Protein AF-A0A7R9VH99-F1 (afdb_monomer)

Mean predicted aligned error: 11.27 Å

Secondary structure (DSSP, 8-state):
-EEPPPGGG--TT-TTSSEEEEEEE-SSEEEEEEEEEEEEE-TT-EEEEEEEEEEETTEEEEEEEEEEEEEEEEEEEEEEE--STT-S-S-GGGSPPEEEEEEEEEEEEEEEEEEEEE----TTTS---

Foldseek 3Di:
DKDAPDPVQADPPPPDRFGWPDWDADLFKTKTKGWGIKDKPQPVQWDDWDWQPDPDPFKTKIKTWGQKMKMKTKMKMKMFGHPDPNHPDPCRVVTDIDIDIDIDMDMDGGDMDMDMDGHDDPVVVVDDD

Organism: NCBI:txid2749911

pLDDT: mean 81.71, std 15.35, range [44.06, 97.75]

Nearest PDB structures (foldseek):
  8uej-assembl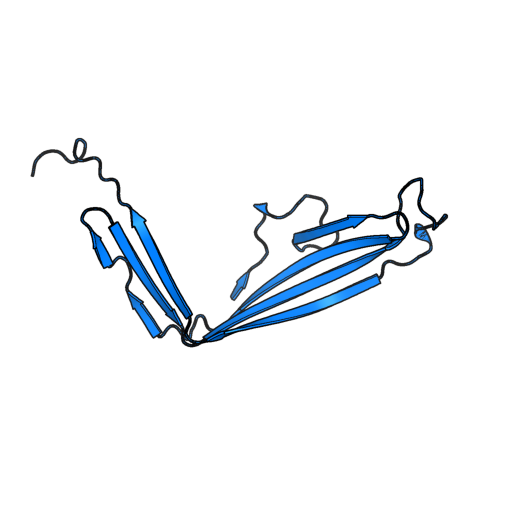y1_M  TM=3.238E-01  e=7.399E-01  Caulobacter phage phiCb5
  6yfp-assembly1_AA  TM=1.705E-01  e=2.072E+00  Leviviridae sp.

Structure (mmCIF, N/CA/C/O backbone):
data_AF-A0A7R9VH99-F1
#
_entry.id   AF-A0A7R9VH99-F1
#
loop_
_atom_site.group_PDB
_atom_site.id
_atom_site.type_symbol
_atom_site.label_atom_id
_atom_site.label_alt_id
_atom_site.label_comp_id
_atom_site.label_asym_id
_atom_site.label_entity_id
_atom_site.label_seq_id
_atom_site.pdbx_PDB_ins_code
_atom_site.Cartn_x
_atom_site.Cartn_y
_atom_site.Cartn_z
_atom_site.occupancy
_atom_site.B_iso_or_equiv
_atom_site.auth_seq_id
_atom_site.auth_comp_id
_atom_site.auth_asym_id
_atom_site.auth_atom_id
_atom_site.pdbx_PDB_model_num
ATOM 1 N N . VAL A 1 1 ? -10.783 -0.849 -3.084 1.00 61.16 1 VAL A N 1
ATOM 2 C CA . VAL A 1 1 ? -10.569 0.613 -3.251 1.00 61.16 1 VAL A CA 1
ATOM 3 C C . VAL A 1 1 ? -9.325 0.834 -4.103 1.00 61.16 1 VAL A C 1
ATOM 5 O O . VAL A 1 1 ? -8.330 0.161 -3.854 1.00 61.16 1 VAL A O 1
ATOM 8 N N . VAL A 1 2 ? -9.386 1.692 -5.129 1.00 54.09 2 VAL A N 1
ATOM 9 C CA . VAL A 1 2 ? -8.208 2.080 -5.931 1.00 54.09 2 VAL A CA 1
ATOM 10 C C . VAL A 1 2 ? -7.677 3.382 -5.353 1.00 54.09 2 VAL A C 1
ATOM 12 O O . VAL A 1 2 ? -8.368 4.398 -5.408 1.00 54.09 2 VAL A O 1
ATOM 15 N N . LEU A 1 3 ? -6.483 3.344 -4.772 1.00 54.53 3 LEU A N 1
ATOM 16 C CA . LEU A 1 3 ? -5.831 4.540 -4.263 1.00 54.53 3 LEU A CA 1
ATOM 17 C C . LEU A 1 3 ? -4.914 5.073 -5.359 1.00 54.53 3 LEU A C 1
ATOM 19 O O . LEU A 1 3 ? -4.001 4.380 -5.815 1.00 54.53 3 LEU A O 1
ATOM 23 N N . LYS A 1 4 ? -5.188 6.304 -5.803 1.00 55.84 4 LYS A N 1
ATOM 24 C CA . LYS A 1 4 ? -4.197 7.060 -6.566 1.00 55.84 4 LYS A CA 1
ATOM 25 C C . LYS A 1 4 ? -3.015 7.353 -5.636 1.00 55.84 4 LYS A C 1
ATOM 27 O O . LYS A 1 4 ? -3.254 7.636 -4.458 1.00 55.84 4 LYS A O 1
ATOM 32 N N . PRO A 1 5 ? -1.773 7.296 -6.133 1.00 52.50 5 PRO A N 1
ATOM 33 C CA . PRO A 1 5 ? -0.625 7.703 -5.342 1.00 52.50 5 PRO A CA 1
ATOM 34 C C . PRO A 1 5 ? -0.804 9.131 -4.804 1.00 52.50 5 PRO A C 1
ATOM 36 O O . PRO A 1 5 ? -1.347 9.999 -5.492 1.00 52.50 5 PRO A O 1
ATOM 39 N N . LEU A 1 6 ? -0.402 9.360 -3.553 1.00 49.03 6 LEU A N 1
ATOM 40 C CA . LEU A 1 6 ? -0.566 10.650 -2.884 1.00 49.03 6 LEU A CA 1
ATOM 41 C C . LEU A 1 6 ? 0.387 11.698 -3.498 1.00 49.03 6 LEU A C 1
ATOM 43 O O . LEU A 1 6 ? 1.558 11.389 -3.725 1.00 49.03 6 LEU A O 1
ATOM 47 N N . PRO A 1 7 ? -0.063 12.949 -3.722 1.00 48.16 7 PRO A N 1
ATOM 48 C CA . PRO A 1 7 ? 0.706 13.963 -4.451 1.00 48.16 7 PRO A CA 1
ATOM 49 C C . PRO A 1 7 ? 2.010 14.384 -3.756 1.00 48.16 7 PRO A C 1
ATOM 51 O O . PRO A 1 7 ? 2.905 14.895 -4.418 1.00 48.16 7 PRO A O 1
ATOM 54 N N . PHE A 1 8 ? 2.162 14.141 -2.450 1.00 49.72 8 PHE A N 1
ATOM 55 C CA . PHE A 1 8 ? 3.398 14.453 -1.720 1.00 49.72 8 PHE A CA 1
ATOM 56 C C . PHE A 1 8 ? 4.529 13.431 -1.932 1.00 49.72 8 PHE A C 1
ATOM 58 O O . PHE A 1 8 ? 5.640 13.666 -1.468 1.00 49.72 8 PHE A O 1
ATOM 65 N N . LEU A 1 9 ? 4.269 12.312 -2.622 1.00 48.22 9 LEU A N 1
ATOM 66 C CA . LEU A 1 9 ? 5.295 11.336 -3.022 1.00 48.22 9 LEU A CA 1
ATOM 67 C C . LEU A 1 9 ? 5.719 11.487 -4.497 1.00 48.22 9 LEU A C 1
ATOM 69 O O . LEU A 1 9 ? 6.628 10.797 -4.945 1.00 48.22 9 LEU A O 1
ATOM 73 N N . SER A 1 10 ? 5.079 12.382 -5.258 1.00 47.06 10 SER A N 1
ATOM 74 C CA . SER A 1 10 ? 5.385 12.651 -6.669 1.00 47.06 10 SER A CA 1
ATOM 75 C C . SER A 1 10 ? 6.559 13.628 -6.780 1.00 47.06 10 SER A C 1
ATOM 77 O O . SER A 1 10 ? 6.367 14.842 -6.706 1.00 47.06 10 SER A O 1
ATOM 79 N N . ASN A 1 11 ? 7.778 13.126 -6.997 1.00 44.47 11 ASN A N 1
ATOM 80 C CA . ASN A 1 11 ? 8.872 13.975 -7.475 1.00 44.47 11 ASN A CA 1
ATOM 81 C C . ASN A 1 11 ? 8.545 14.438 -8.904 1.00 44.47 11 ASN A C 1
ATOM 83 O O . ASN A 1 11 ? 8.123 13.635 -9.729 1.00 44.47 11 ASN A O 1
ATOM 87 N N . GLY A 1 12 ? 8.711 15.732 -9.189 1.00 44.06 12 GLY A N 1
ATOM 88 C CA . GLY A 1 12 ? 8.194 16.436 -10.378 1.00 44.06 12 GLY A CA 1
ATOM 89 C C . GLY A 1 12 ? 8.717 16.014 -11.763 1.00 44.06 12 GLY A C 1
ATOM 90 O O . GLY A 1 12 ? 8.632 16.813 -12.688 1.00 44.06 12 GLY A O 1
ATOM 91 N N . ASN A 1 13 ? 9.223 14.790 -11.924 1.00 45.22 13 ASN A N 1
ATOM 92 C CA . ASN A 1 13 ? 9.738 14.227 -13.175 1.00 45.22 13 ASN A CA 1
ATOM 93 C C . ASN A 1 13 ? 8.912 13.025 -13.692 1.00 45.22 13 ASN A C 1
ATOM 95 O O . ASN A 1 13 ? 9.396 12.262 -14.528 1.00 45.22 13 ASN A O 1
ATOM 99 N N . ASP A 1 14 ? 7.670 12.837 -13.228 1.00 52.66 14 ASP A N 1
ATOM 100 C CA . ASP A 1 14 ? 6.811 11.714 -13.636 1.00 52.66 14 ASP A CA 1
ATOM 101 C C . ASP A 1 14 ? 6.370 11.814 -15.111 1.00 52.66 14 ASP A C 1
ATOM 103 O O . ASP A 1 14 ? 5.373 12.445 -15.461 1.00 52.66 14 ASP A O 1
ATOM 107 N N . VAL A 1 15 ? 7.093 11.119 -15.992 1.00 51.31 15 VAL A N 1
ATOM 108 C CA . VAL A 1 15 ? 6.840 11.079 -17.447 1.00 51.31 15 VAL A CA 1
ATOM 109 C C . VAL A 1 15 ? 5.574 10.270 -17.809 1.00 51.31 15 VAL A C 1
ATOM 111 O O . VAL A 1 15 ? 5.129 10.314 -18.950 1.00 51.31 15 VAL A O 1
ATOM 114 N N . ASN A 1 16 ? 4.962 9.538 -16.862 1.00 50.84 16 ASN A N 1
ATOM 115 C CA . ASN A 1 16 ? 3.879 8.575 -17.146 1.00 50.84 16 ASN A CA 1
ATOM 116 C C . ASN A 1 16 ? 2.704 8.556 -16.137 1.00 50.84 16 ASN A C 1
ATOM 118 O O . ASN A 1 16 ? 1.920 7.607 -16.129 1.00 50.84 16 ASN A O 1
ATOM 122 N N . GLY A 1 17 ? 2.541 9.587 -15.296 1.00 59.97 17 GLY A N 1
ATOM 123 C CA . GLY A 1 17 ? 1.341 9.755 -14.454 1.00 59.97 17 GLY A CA 1
ATOM 124 C C . GLY A 1 17 ? 1.192 8.798 -13.258 1.00 59.97 17 GLY A C 1
ATOM 125 O O . GLY A 1 17 ? 0.084 8.649 -12.741 1.00 59.97 17 GLY A O 1
ATOM 126 N N . GLY A 1 18 ? 2.275 8.158 -12.813 1.00 68.62 18 GLY A N 1
ATOM 127 C CA . GLY A 1 18 ? 2.336 7.351 -11.589 1.00 68.62 18 GLY A CA 1
ATOM 128 C C . GLY A 1 18 ? 3.607 7.668 -10.806 1.00 68.62 18 GLY A C 1
ATOM 129 O O . GLY A 1 18 ? 4.574 8.093 -11.417 1.00 68.62 18 GLY A O 1
ATOM 130 N N . THR A 1 19 ? 3.612 7.442 -9.493 1.00 80.25 19 THR A N 1
ATOM 131 C CA . THR A 1 19 ? 4.697 7.855 -8.590 1.00 80.25 19 THR A CA 1
ATOM 132 C C . THR A 1 19 ? 6.003 7.123 -8.865 1.00 80.25 19 THR A C 1
ATOM 134 O O . THR A 1 19 ? 6.069 5.901 -8.723 1.00 80.25 19 THR A O 1
ATOM 137 N N . LEU A 1 20 ? 7.062 7.869 -9.180 1.00 82.81 20 LEU A N 1
ATOM 138 C CA . LEU A 1 20 ? 8.436 7.371 -9.195 1.00 82.81 20 LEU A CA 1
ATOM 139 C C . LEU A 1 20 ? 8.837 6.782 -7.830 1.00 82.81 20 LEU A C 1
ATOM 141 O O . LEU A 1 20 ? 8.963 7.498 -6.840 1.00 82.81 20 LEU A O 1
ATOM 145 N N . LEU A 1 21 ? 9.052 5.466 -7.781 1.00 85.25 21 LEU A N 1
ATOM 146 C CA . LEU A 1 21 ? 9.563 4.765 -6.599 1.00 85.25 21 LEU A CA 1
ATOM 147 C C . LEU A 1 21 ? 11.089 4.743 -6.574 1.00 85.25 21 LEU A C 1
ATOM 149 O O . LEU A 1 21 ? 11.699 4.769 -5.508 1.00 85.25 21 LEU A O 1
ATOM 153 N N . TRP A 1 22 ? 11.697 4.637 -7.753 1.00 87.00 22 TRP A N 1
ATOM 154 C CA . TRP A 1 22 ? 13.137 4.527 -7.896 1.00 87.00 22 TRP A CA 1
ATOM 155 C C . TRP A 1 22 ? 13.588 5.008 -9.270 1.00 87.00 22 TRP A C 1
ATOM 157 O O . TRP A 1 22 ? 12.933 4.743 -10.278 1.00 87.00 22 TRP A O 1
ATOM 167 N N . GLU A 1 23 ? 14.740 5.665 -9.300 1.00 88.50 23 GLU A N 1
ATOM 168 C CA . GLU A 1 23 ? 15.462 6.034 -10.510 1.00 88.50 23 GLU A CA 1
ATOM 169 C C . GLU A 1 23 ? 16.948 5.777 -10.274 1.00 88.50 23 GLU A C 1
ATOM 171 O O . GLU A 1 23 ? 17.513 6.191 -9.261 1.00 88.50 23 GLU A O 1
ATOM 176 N N . GLY A 1 24 ? 17.578 5.079 -11.209 1.00 85.75 24 GLY A N 1
ATOM 177 C CA . GLY A 1 24 ? 19.003 4.802 -11.184 1.00 85.75 24 GLY A CA 1
ATOM 178 C C . GLY A 1 24 ? 19.578 4.932 -12.579 1.00 85.75 24 GLY A C 1
ATOM 179 O O . GLY A 1 24 ? 18.979 4.483 -13.553 1.00 85.75 24 GLY A O 1
ATOM 180 N N . THR A 1 25 ? 20.745 5.554 -12.681 1.00 87.75 25 THR A N 1
ATOM 181 C CA . THR A 1 25 ? 21.472 5.667 -13.944 1.00 87.75 25 THR A CA 1
ATOM 182 C C . THR A 1 25 ? 22.903 5.200 -13.743 1.00 87.75 25 THR A C 1
ATOM 184 O O . THR A 1 25 ? 23.568 5.625 -12.804 1.00 87.75 25 THR A O 1
ATOM 187 N N . ASP A 1 26 ? 23.360 4.338 -14.643 1.00 85.25 26 ASP A N 1
ATOM 188 C CA . ASP A 1 26 ? 24.746 3.889 -14.759 1.00 85.25 26 ASP A CA 1
ATOM 189 C C . ASP A 1 26 ? 25.253 4.164 -16.189 1.00 85.25 26 ASP A C 1
ATOM 191 O O . ASP A 1 26 ? 24.515 4.655 -17.044 1.00 85.25 26 ASP A O 1
ATOM 195 N N . ARG A 1 27 ? 26.514 3.854 -16.490 1.00 82.62 27 ARG A N 1
ATOM 196 C CA . ARG A 1 27 ? 27.176 4.084 -17.785 1.00 82.62 27 ARG A CA 1
ATOM 197 C C . ARG A 1 27 ? 26.537 3.336 -18.957 1.00 82.62 27 ARG A C 1
ATOM 199 O O . ARG A 1 27 ? 26.765 3.686 -20.115 1.00 82.62 27 ARG A O 1
ATOM 206 N N . LEU A 1 28 ? 25.766 2.288 -18.677 1.00 81.38 28 LEU A N 1
ATOM 207 C CA . LEU A 1 28 ? 25.097 1.474 -19.693 1.00 81.38 28 LEU A CA 1
ATOM 208 C C . LEU A 1 28 ? 23.629 1.867 -19.860 1.00 81.38 28 LEU A C 1
ATOM 210 O O . LEU A 1 28 ? 23.187 2.161 -20.971 1.00 81.38 28 LEU A O 1
ATOM 214 N N . ALA A 1 29 ? 22.882 1.909 -18.759 1.00 84.81 29 ALA A N 1
ATOM 215 C CA . ALA A 1 29 ? 21.441 2.095 -18.782 1.00 84.81 29 ALA A CA 1
ATOM 216 C C . ALA A 1 29 ? 20.972 3.072 -17.703 1.00 84.81 29 ALA A C 1
ATOM 218 O O . ALA A 1 29 ? 21.568 3.197 -16.635 1.00 84.81 29 ALA A O 1
ATOM 219 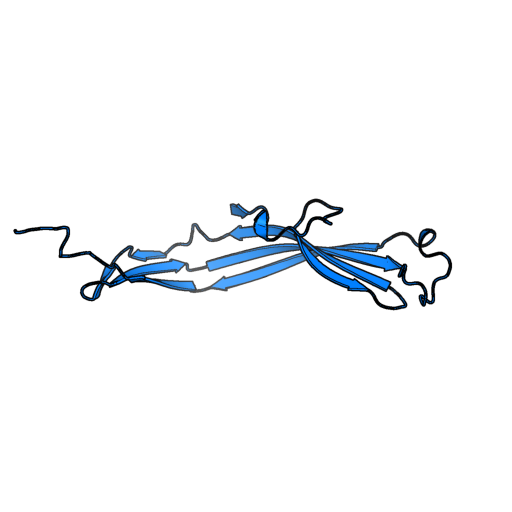N N . SER A 1 30 ? 19.868 3.742 -18.006 1.00 86.12 30 SER A 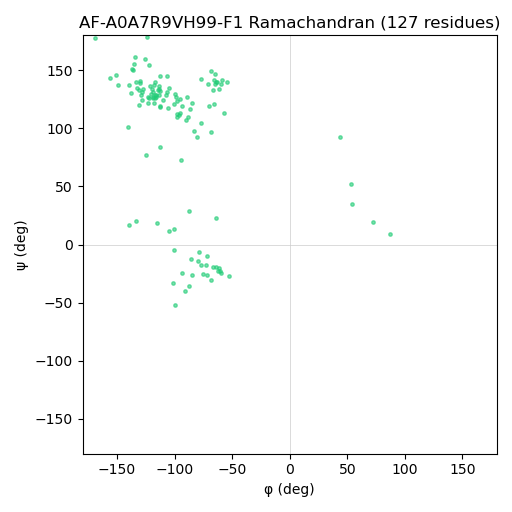N 1
ATOM 220 C CA . SER A 1 30 ? 19.038 4.462 -17.054 1.00 86.12 30 SER A CA 1
ATOM 221 C C . SER A 1 30 ? 17.761 3.658 -16.854 1.00 86.12 30 SER A C 1
ATOM 223 O O . SER A 1 30 ? 17.144 3.206 -17.819 1.00 86.12 30 SER A O 1
ATOM 225 N N . SER A 1 31 ? 17.388 3.438 -15.605 1.00 88.31 31 SER A N 1
ATOM 226 C CA . SER A 1 31 ? 16.259 2.605 -15.229 1.00 88.31 31 SER A CA 1
ATOM 227 C C . SER A 1 31 ? 15.414 3.305 -14.183 1.00 88.31 31 SER A C 1
ATOM 229 O O . SER A 1 31 ? 15.940 3.920 -13.257 1.00 88.31 31 SER A O 1
ATOM 231 N N . SER A 1 32 ? 14.101 3.188 -14.316 1.00 88.50 32 SER A N 1
ATOM 232 C CA . SER A 1 32 ? 13.148 3.731 -13.360 1.00 88.50 32 SER A CA 1
ATOM 233 C C . SER A 1 32 ? 12.045 2.731 -13.053 1.00 88.50 32 SER A C 1
ATOM 235 O O . SER A 1 32 ? 11.681 1.896 -13.882 1.00 88.50 32 SER A O 1
ATOM 237 N N . ILE A 1 33 ? 11.520 2.815 -11.836 1.00 88.44 33 ILE A N 1
ATOM 238 C CA . ILE A 1 33 ? 10.374 2.039 -11.379 1.00 88.44 33 ILE A CA 1
ATOM 239 C C . ILE A 1 33 ? 9.322 3.036 -10.912 1.00 88.44 33 ILE A C 1
ATOM 241 O O . ILE A 1 33 ? 9.571 3.821 -9.997 1.00 88.44 33 ILE A O 1
ATOM 245 N N . SER A 1 34 ? 8.141 2.982 -11.516 1.00 89.06 34 SER A N 1
ATOM 246 C CA . SER A 1 34 ? 7.009 3.844 -11.179 1.00 89.06 34 SER A CA 1
ATOM 247 C C . SER A 1 34 ? 5.818 3.012 -10.718 1.00 89.06 34 SER A C 1
ATOM 249 O O . SER A 1 34 ? 5.441 2.035 -11.363 1.00 89.06 34 SER A O 1
ATOM 251 N N . LEU A 1 35 ? 5.184 3.418 -9.620 1.00 88.69 35 LEU A N 1
ATOM 252 C CA . LEU A 1 35 ? 3.917 2.872 -9.147 1.00 88.69 35 LEU A CA 1
ATOM 253 C C . LEU A 1 35 ? 2.756 3.597 -9.821 1.00 88.69 35 LEU A C 1
ATOM 255 O O . LEU A 1 35 ? 2.530 4.784 -9.600 1.00 88.69 35 LEU A O 1
ATOM 259 N N . THR A 1 36 ? 1.976 2.868 -10.607 1.00 89.44 36 THR A N 1
ATOM 260 C CA . THR A 1 36 ? 0.823 3.430 -11.324 1.00 89.44 36 THR A CA 1
ATOM 261 C C . THR A 1 36 ? -0.468 3.323 -10.523 1.00 89.44 36 THR A C 1
ATOM 263 O O . THR A 1 36 ? -1.266 4.259 -10.503 1.00 89.44 36 THR A O 1
ATOM 266 N N . ALA A 1 37 ? -0.675 2.204 -9.829 1.00 87.75 37 ALA A N 1
ATOM 267 C CA . ALA A 1 37 ? -1.861 1.995 -9.014 1.00 87.75 37 ALA A CA 1
ATOM 268 C C . ALA A 1 37 ? -1.577 1.066 -7.837 1.00 87.75 37 ALA A C 1
ATOM 270 O O . ALA A 1 37 ? -0.840 0.090 -7.958 1.00 87.75 37 ALA A O 1
ATOM 271 N N . MET A 1 38 ? -2.245 1.344 -6.719 1.00 91.00 38 MET A N 1
ATOM 272 C CA . MET A 1 38 ? -2.363 0.424 -5.596 1.00 91.00 38 MET A CA 1
ATOM 273 C C . MET A 1 38 ? -3.843 0.132 -5.348 1.00 91.00 38 MET A C 1
ATOM 275 O O . MET A 1 38 ? -4.667 1.047 -5.235 1.00 91.00 38 MET A O 1
ATOM 279 N N . ARG A 1 39 ?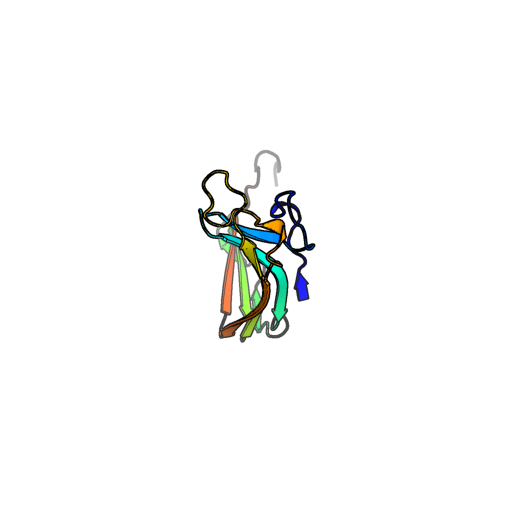 -4.199 -1.151 -5.259 1.00 93.81 39 ARG A N 1
ATOM 280 C CA . ARG A 1 39 ? -5.555 -1.593 -4.922 1.00 93.81 39 ARG A CA 1
ATOM 281 C C . ARG A 1 39 ? -5.528 -2.406 -3.646 1.00 93.81 39 ARG A C 1
ATOM 283 O O . ARG A 1 39 ? -4.759 -3.351 -3.534 1.00 93.81 39 ARG A O 1
ATOM 290 N N . ILE A 1 40 ? -6.424 -2.060 -2.731 1.00 94.50 40 ILE A N 1
ATOM 291 C CA . ILE A 1 40 ? -6.673 -2.831 -1.513 1.00 94.50 40 ILE A CA 1
ATOM 292 C C . ILE A 1 40 ? -8.025 -3.530 -1.675 1.00 94.50 40 ILE A C 1
ATOM 294 O O . ILE A 1 40 ? -9.020 -2.877 -2.038 1.00 94.50 40 ILE A O 1
ATOM 298 N N . ARG A 1 41 ? -8.061 -4.845 -1.440 1.00 95.12 41 ARG A N 1
ATOM 299 C CA . ARG A 1 41 ? -9.279 -5.674 -1.409 1.00 95.12 41 ARG A CA 1
ATOM 300 C C . ARG A 1 41 ? -9.368 -6.437 -0.085 1.00 95.12 41 ARG A C 1
ATOM 302 O O . ARG A 1 41 ? -8.348 -6.629 0.570 1.00 95.12 41 ARG A O 1
ATOM 309 N N . GLY A 1 42 ? -10.572 -6.879 0.277 1.00 93.75 42 GLY A N 1
ATOM 310 C CA .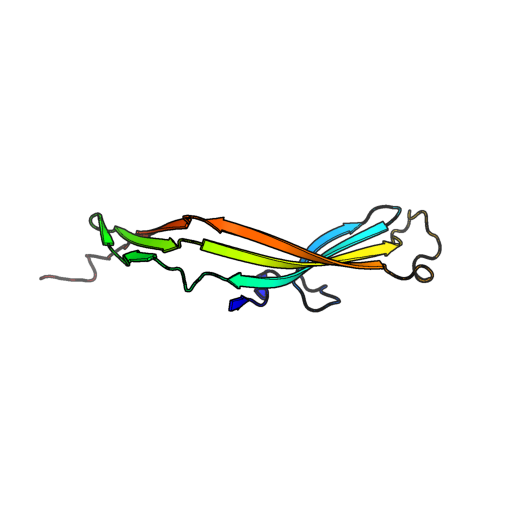 GLY A 1 42 ? -10.839 -7.536 1.560 1.00 93.75 42 GLY A CA 1
ATOM 311 C C . GLY A 1 42 ? -11.173 -6.563 2.695 1.00 93.75 42 GLY A C 1
ATOM 312 O O . GLY A 1 42 ? -11.273 -6.961 3.844 1.00 93.75 42 GLY A O 1
ATOM 313 N N . LEU A 1 43 ? -11.382 -5.273 2.397 1.00 94.00 43 LEU A N 1
ATOM 314 C CA . LEU A 1 43 ? -11.841 -4.307 3.409 1.00 94.00 43 LEU A CA 1
ATOM 315 C C . LEU A 1 43 ? -13.228 -4.663 3.970 1.00 94.00 43 LEU A C 1
ATOM 317 O O . LEU A 1 43 ? -13.567 -4.247 5.071 1.00 94.00 43 LEU A O 1
ATOM 321 N N . ASP A 1 44 ? -14.004 -5.425 3.203 1.00 94.06 44 ASP A N 1
ATOM 322 C CA . ASP A 1 44 ? -15.306 -5.986 3.541 1.00 94.06 44 ASP A CA 1
ATOM 323 C C . ASP A 1 44 ? -15.226 -7.249 4.409 1.00 94.06 44 ASP A C 1
ATOM 325 O O . ASP A 1 44 ? -16.219 -7.612 5.028 1.00 94.06 44 ASP A O 1
ATOM 329 N N . THR A 1 45 ? -14.056 -7.885 4.532 1.00 95.31 45 THR A N 1
ATOM 330 C CA . THR A 1 45 ? -13.863 -9.047 5.418 1.00 95.31 45 THR A CA 1
ATOM 331 C C . THR A 1 45 ? -13.481 -8.622 6.838 1.00 95.31 45 THR A C 1
ATOM 333 O O . THR A 1 45 ? -12.715 -9.309 7.513 1.00 95.31 45 THR A O 1
ATOM 336 N N . LEU A 1 46 ? -13.928 -7.439 7.261 1.00 96.00 46 LEU A N 1
ATOM 337 C CA . LEU A 1 46 ? -13.715 -6.921 8.607 1.00 96.00 46 LEU A CA 1
ATOM 338 C C . LEU A 1 46 ? -14.560 -7.743 9.587 1.00 96.00 46 LEU A C 1
ATOM 340 O O . LEU A 1 46 ? -15.783 -7.772 9.482 1.00 96.00 46 LEU A O 1
ATOM 344 N N . GLU A 1 47 ? -13.906 -8.397 10.540 1.00 96.62 47 GLU A N 1
ATOM 345 C CA . GLU A 1 47 ? -14.547 -9.270 11.529 1.00 96.62 47 GLU A CA 1
ATOM 346 C C . GLU A 1 47 ? -14.706 -8.595 12.889 1.00 96.62 47 GLU A C 1
ATOM 348 O O . GLU A 1 47 ? -15.681 -8.845 13.597 1.00 96.62 47 GLU A O 1
ATOM 353 N N . ARG A 1 48 ? -13.764 -7.721 13.263 1.00 94.25 48 ARG A N 1
ATOM 354 C CA . ARG A 1 48 ? -13.810 -6.971 14.522 1.00 94.25 48 ARG A CA 1
ATOM 355 C C . ARG A 1 48 ? -13.512 -5.504 14.283 1.00 94.25 48 ARG A C 1
ATOM 357 O O . ARG A 1 48 ? -12.541 -5.168 13.609 1.00 94.25 48 ARG A O 1
ATOM 364 N N . PHE A 1 49 ? -14.321 -4.648 14.897 1.00 94.19 49 PHE A N 1
ATOM 365 C CA . PHE A 1 49 ? -14.094 -3.214 14.960 1.00 94.19 49 PHE A CA 1
ATOM 366 C C . PHE A 1 49 ? -14.468 -2.700 16.349 1.00 94.19 49 PHE A C 1
ATOM 368 O O . PHE A 1 49 ? -15.645 -2.498 16.641 1.00 94.19 49 PHE A O 1
ATOM 375 N N . ASP A 1 50 ? -13.450 -2.481 17.180 1.00 93.38 50 ASP A N 1
ATOM 376 C CA . ASP A 1 50 ? -13.589 -1.943 18.533 1.00 93.38 50 ASP A CA 1
ATOM 377 C C . ASP A 1 50 ? -12.949 -0.544 18.564 1.00 93.38 50 ASP A C 1
ATOM 379 O O . ASP A 1 50 ? -11.757 -0.428 18.867 1.00 93.38 50 ASP A O 1
ATOM 383 N N . PRO A 1 51 ? -13.663 0.525 18.171 1.00 91.19 51 PRO A N 1
ATOM 384 C CA . PRO A 1 51 ? -13.104 1.869 18.167 1.00 91.19 51 PRO A CA 1
ATOM 385 C C . PRO A 1 51 ? -13.041 2.461 19.578 1.00 91.19 51 PRO A C 1
ATOM 387 O O . PRO A 1 51 ? -13.985 2.337 20.353 1.00 91.19 51 PRO A O 1
ATOM 390 N N . LEU A 1 52 ? -11.968 3.207 19.850 1.00 89.62 52 LEU A N 1
ATOM 391 C CA . LEU A 1 52 ? -11.832 4.091 21.017 1.00 89.62 52 LEU A CA 1
ATOM 392 C C . LEU A 1 52 ? -12.077 3.427 22.391 1.00 89.62 52 LEU A C 1
ATOM 394 O O . LEU A 1 52 ? -12.578 4.064 23.313 1.00 89.62 52 LEU A O 1
ATOM 398 N N . ASP A 1 53 ? -11.685 2.165 22.541 1.00 89.19 53 ASP A N 1
ATOM 399 C CA . ASP A 1 53 ? -11.633 1.456 23.817 1.00 89.19 53 ASP A CA 1
ATOM 400 C C . ASP A 1 53 ? -10.658 2.149 24.784 1.00 89.19 53 ASP A C 1
ATOM 402 O O . ASP A 1 53 ? -9.540 2.511 24.409 1.00 89.19 53 ASP A O 1
ATOM 406 N N . VAL A 1 54 ? -11.065 2.357 26.034 1.00 87.44 54 VAL A N 1
ATOM 407 C CA . VAL A 1 54 ? -10.248 3.077 27.018 1.00 87.44 54 VAL A CA 1
ATOM 408 C C . VAL A 1 54 ? -9.147 2.145 27.519 1.00 87.44 54 VAL A C 1
ATOM 410 O O . VAL A 1 54 ? -9.386 1.246 28.320 1.00 87.44 54 VAL A O 1
ATOM 413 N N . LEU A 1 55 ? -7.917 2.369 27.055 1.00 85.25 55 LEU A N 1
ATOM 414 C CA . LEU A 1 55 ? -6.738 1.606 27.475 1.00 85.25 55 LEU A CA 1
ATOM 415 C C . LEU A 1 55 ? -6.123 2.169 28.770 1.00 85.25 55 LEU A C 1
ATOM 417 O O . LEU A 1 55 ? -5.481 1.441 29.523 1.00 85.25 55 LEU A O 1
ATOM 421 N N . GLY A 1 56 ? -6.316 3.464 29.035 1.00 82.81 56 GLY A N 1
ATOM 422 C CA . GLY A 1 56 ? -5.848 4.158 30.236 1.00 82.81 56 GLY A CA 1
ATOM 423 C C . GLY A 1 56 ? -6.460 5.553 30.352 1.00 82.81 56 GLY A C 1
ATOM 424 O O . GLY A 1 56 ? -7.179 5.980 29.451 1.00 82.81 56 GLY A O 1
ATOM 425 N N . SER A 1 57 ? -6.150 6.286 31.429 1.00 82.12 57 SER A N 1
ATOM 426 C CA . SER A 1 57 ? -6.795 7.574 31.765 1.00 82.12 57 SER A CA 1
ATOM 427 C C . SER A 1 57 ? -6.793 8.604 30.632 1.00 82.12 57 SER A C 1
ATOM 429 O O . SER A 1 57 ? -7.679 9.442 30.557 1.00 82.12 57 SER A O 1
ATOM 431 N N . HIS A 1 58 ? -5.807 8.516 29.741 1.00 85.56 58 HIS A N 1
ATOM 432 C CA . HIS A 1 58 ? -5.614 9.425 28.617 1.00 85.56 58 HIS A CA 1
ATOM 433 C C . HIS A 1 58 ? -5.329 8.670 27.316 1.00 85.56 58 HIS A C 1
ATOM 435 O O . HIS A 1 58 ? -4.727 9.223 26.403 1.00 85.56 58 HIS A O 1
ATOM 441 N N . THR A 1 59 ? -5.671 7.385 27.216 1.00 88.75 59 THR A N 1
ATOM 442 C CA . THR A 1 59 ? -5.320 6.570 26.044 1.00 88.75 59 THR A CA 1
ATOM 443 C C . THR A 1 59 ? -6.532 5.826 25.526 1.00 88.75 59 THR A C 1
ATOM 445 O O . THR A 1 59 ? -7.113 5.004 26.231 1.00 88.75 59 THR A O 1
ATOM 448 N N . LEU A 1 60 ? -6.874 6.094 24.271 1.00 91.31 60 LEU A N 1
ATOM 449 C CA . LEU A 1 60 ? -7.916 5.392 23.537 1.00 91.31 60 LEU A CA 1
ATOM 450 C C . LEU A 1 60 ? -7.273 4.445 22.533 1.00 91.31 60 LEU A C 1
ATOM 452 O O . LEU A 1 60 ? -6.352 4.824 21.815 1.00 91.31 60 LEU A O 1
ATOM 456 N N . ARG A 1 61 ? -7.769 3.219 22.453 1.00 93.31 61 ARG A N 1
ATOM 457 C CA . ARG A 1 61 ? -7.315 2.190 21.525 1.00 93.31 61 ARG A CA 1
ATOM 458 C C . ARG A 1 61 ? -8.419 1.870 20.532 1.00 93.31 61 ARG A C 1
ATOM 460 O O . ARG A 1 61 ? -9.561 1.684 20.913 1.00 93.31 61 ARG A O 1
ATOM 467 N N . SER A 1 62 ? -8.076 1.748 19.260 1.00 93.94 62 SER A N 1
ATOM 468 C CA . SER A 1 62 ? -8.954 1.180 18.244 1.00 93.94 62 SER A CA 1
ATOM 469 C C . SER A 1 62 ? -8.363 -0.125 17.738 1.00 93.94 62 SER A C 1
ATOM 471 O O . SER A 1 62 ? -7.196 -0.149 17.349 1.00 93.94 62 SER A O 1
ATOM 473 N N . ARG A 1 63 ? -9.166 -1.191 17.742 1.00 95.06 63 ARG A N 1
ATOM 474 C CA . ARG A 1 63 ? -8.780 -2.501 17.206 1.00 95.06 63 ARG A CA 1
ATOM 475 C C . ARG A 1 63 ? -9.592 -2.831 15.976 1.00 95.06 63 ARG A C 1
ATOM 477 O O . ARG A 1 63 ? -10.817 -2.706 15.986 1.00 95.06 63 ARG A O 1
ATOM 484 N N . LEU A 1 64 ? -8.907 -3.272 14.934 1.00 95.56 64 LEU A N 1
ATOM 485 C CA . LEU A 1 64 ? -9.509 -3.729 13.691 1.00 95.56 64 LEU A CA 1
ATOM 486 C C . LEU A 1 64 ? -8.956 -5.113 13.361 1.00 95.56 64 LEU A C 1
ATOM 488 O O . LEU A 1 64 ? -7.745 -5.311 13.423 1.00 95.56 64 LEU A O 1
ATOM 492 N N . ALA A 1 65 ? -9.823 -6.052 12.991 1.00 97.25 65 ALA A N 1
ATOM 493 C CA . ALA A 1 65 ? -9.397 -7.368 12.526 1.00 97.25 65 ALA A CA 1
ATOM 494 C C . ALA A 1 65 ? -10.090 -7.740 11.216 1.00 97.25 65 ALA A C 1
ATOM 496 O O . ALA A 1 65 ? -11.310 -7.617 11.110 1.00 97.25 65 ALA A O 1
ATOM 497 N N . TRP A 1 66 ? -9.320 -8.224 10.245 1.00 97.75 66 TRP A N 1
ATOM 498 C CA . TRP A 1 66 ? -9.802 -8.727 8.960 1.00 97.75 66 TRP A CA 1
ATOM 499 C C . TRP A 1 66 ? -9.373 -10.180 8.771 1.00 97.75 66 TRP A C 1
ATOM 501 O O . TRP A 1 66 ? -8.198 -10.496 8.960 1.00 97.75 66 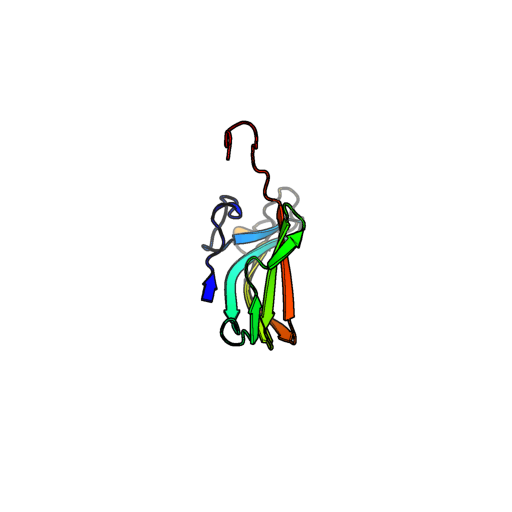TRP A O 1
ATOM 511 N N . SER A 1 67 ? -10.263 -11.049 8.287 1.00 97.62 67 SER A N 1
ATOM 512 C CA . SER A 1 67 ? -9.856 -12.416 7.913 1.00 97.62 67 SER A CA 1
ATOM 513 C C . SER A 1 67 ? -8.951 -12.451 6.690 1.00 97.62 67 SER A C 1
ATOM 515 O O . SER A 1 67 ? -8.089 -13.325 6.586 1.00 97.62 67 SER A O 1
ATOM 517 N N . SER A 1 68 ? -9.099 -11.505 5.759 1.00 96.81 68 SER A N 1
ATOM 518 C CA . SER A 1 68 ? -8.196 -11.394 4.618 1.00 96.81 68 SER A CA 1
ATOM 519 C C . SER A 1 68 ? -8.025 -9.963 4.124 1.00 96.81 68 SER A C 1
ATOM 521 O O . SER A 1 68 ? -8.985 -9.226 3.942 1.00 96.81 68 SER A O 1
ATOM 523 N N . LEU A 1 69 ? -6.791 -9.580 3.816 1.00 96.62 69 LEU A N 1
ATOM 524 C CA . LEU A 1 69 ? -6.502 -8.347 3.090 1.00 96.62 69 LEU A CA 1
ATOM 525 C C . LEU A 1 69 ? -5.576 -8.661 1.930 1.00 96.62 69 LEU A C 1
ATOM 527 O O . LEU A 1 69 ? -4.631 -9.432 2.064 1.00 96.62 69 LEU A O 1
ATOM 531 N N . SER A 1 70 ? -5.822 -8.049 0.777 1.00 96.38 70 SER A N 1
ATOM 532 C CA . SER A 1 70 ? -4.916 -8.168 -0.361 1.00 96.38 70 SER A CA 1
ATOM 533 C C . SER A 1 70 ? -4.573 -6.815 -0.953 1.00 96.38 70 SER A C 1
ATOM 535 O O . SER A 1 70 ? -5.419 -5.925 -1.065 1.00 96.38 70 SER A O 1
ATOM 537 N N . PHE A 1 71 ? -3.311 -6.691 -1.340 1.00 94.62 71 PHE A N 1
ATOM 538 C CA . PHE A 1 71 ? -2.725 -5.527 -1.971 1.00 94.62 71 PHE A CA 1
ATOM 539 C C . PHE A 1 71 ? -2.287 -5.921 -3.377 1.00 94.62 71 PHE A C 1
ATOM 541 O O . PHE A 1 71 ? -1.588 -6.916 -3.570 1.00 94.62 71 PHE A O 1
ATOM 548 N N . GLU A 1 72 ? -2.705 -5.143 -4.364 1.00 95.75 72 GLU A N 1
ATOM 549 C CA . GLU A 1 72 ? -2.271 -5.270 -5.751 1.00 95.75 72 GLU A CA 1
ATOM 550 C C . GLU A 1 72 ? -1.556 -3.983 -6.151 1.00 95.75 72 GLU A C 1
ATOM 552 O O . GLU A 1 72 ? -2.130 -2.897 -6.049 1.00 95.75 72 GLU A O 1
ATOM 557 N N . LEU A 1 73 ? -0.300 -4.113 -6.568 1.00 93.19 73 LEU A N 1
ATOM 558 C CA . LEU A 1 73 ? 0.564 -3.015 -6.982 1.00 93.19 73 LEU A CA 1
ATOM 559 C C . LEU A 1 73 ? 0.834 -3.154 -8.477 1.00 93.19 73 LEU A C 1
ATOM 561 O O . LEU A 1 73 ? 1.421 -4.150 -8.900 1.00 93.19 73 LEU A O 1
ATOM 565 N N . ASP A 1 74 ? 0.430 -2.159 -9.261 1.00 93.00 74 ASP A N 1
ATOM 566 C CA . ASP A 1 74 ? 0.761 -2.074 -10.682 1.00 93.00 74 ASP A CA 1
ATOM 567 C C . ASP A 1 74 ? 1.980 -1.170 -10.862 1.00 93.00 74 ASP A C 1
ATOM 569 O O . ASP A 1 74 ? 1.914 0.050 -10.667 1.00 93.00 74 ASP A O 1
ATOM 573 N N . LEU A 1 75 ? 3.095 -1.773 -11.251 1.00 90.50 75 LEU A N 1
ATOM 574 C CA . LEU A 1 75 ? 4.378 -1.122 -11.466 1.00 90.50 75 LEU A CA 1
ATOM 575 C C . LEU A 1 75 ? 4.673 -1.021 -12.963 1.00 90.50 75 LEU A C 1
ATOM 577 O O . LEU A 1 75 ? 4.362 -1.925 -13.741 1.00 90.50 75 LEU A O 1
ATOM 581 N N . VAL A 1 76 ? 5.318 0.068 -13.357 1.00 90.31 76 VAL A N 1
ATOM 582 C CA . VAL A 1 76 ? 5.969 0.210 -14.657 1.00 90.31 76 VAL A CA 1
ATOM 583 C C . VAL A 1 76 ? 7.462 0.292 -14.410 1.00 90.31 76 VAL A C 1
ATOM 585 O O . VAL A 1 76 ? 7.932 1.210 -13.742 1.00 90.31 76 VAL A O 1
ATOM 588 N N . VAL A 1 77 ? 8.198 -0.671 -14.947 1.00 89.69 77 VAL A N 1
ATOM 589 C CA . VAL A 1 77 ? 9.658 -0.651 -14.973 1.00 89.69 77 VAL A CA 1
ATOM 590 C C . VAL A 1 77 ? 10.067 -0.147 -16.344 1.00 89.69 77 VAL A C 1
ATOM 592 O O . VAL A 1 77 ? 9.644 -0.710 -17.351 1.00 89.69 77 VAL A O 1
ATOM 595 N N . SER A 1 78 ? 10.856 0.919 -16.403 1.00 87.62 78 SER A N 1
ATOM 596 C CA . SER A 1 78 ? 11.396 1.428 -17.659 1.00 87.62 78 SER A CA 1
ATOM 597 C C . SER A 1 78 ? 12.913 1.354 -17.657 1.00 87.62 78 SER A C 1
ATOM 599 O O . SER A 1 78 ? 13.553 1.657 -16.653 1.00 87.62 78 SER A O 1
ATOM 601 N N . VAL A 1 79 ? 13.486 0.929 -18.777 1.00 86.50 79 VAL A N 1
ATOM 602 C CA . VAL A 1 79 ? 14.926 0.893 -19.011 1.00 86.50 79 VAL A CA 1
ATOM 603 C C . VAL A 1 79 ? 15.199 1.575 -20.342 1.00 86.50 79 VAL A C 1
ATOM 605 O O . VAL A 1 79 ? 14.596 1.252 -21.364 1.00 86.50 79 VAL A O 1
ATOM 608 N N . ARG A 1 80 ? 16.121 2.530 -20.339 1.00 87.94 80 ARG A N 1
ATOM 609 C CA . ARG A 1 80 ? 16.571 3.259 -21.524 1.00 87.94 80 ARG A CA 1
ATOM 610 C C . ARG A 1 80 ? 18.091 3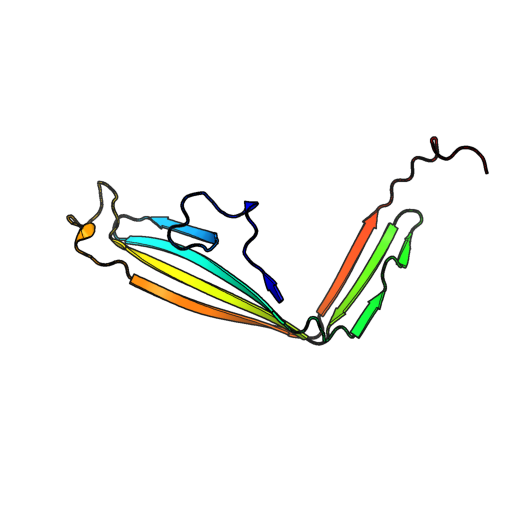.342 -21.544 1.00 87.94 80 ARG A C 1
ATOM 612 O O . ARG A 1 80 ? 18.743 3.173 -20.515 1.00 87.94 80 ARG A O 1
ATOM 619 N N . ALA A 1 81 ? 18.664 3.615 -22.710 1.00 84.62 81 ALA A N 1
ATOM 620 C CA . ALA A 1 81 ? 20.099 3.847 -22.820 1.00 84.62 81 ALA A CA 1
ATOM 621 C C . ALA A 1 81 ? 20.535 5.029 -21.932 1.00 84.62 81 ALA A C 1
ATOM 623 O O . ALA A 1 81 ? 19.814 6.023 -21.796 1.00 84.62 81 ALA A O 1
ATOM 624 N N . SER A 1 82 ? 21.709 4.907 -21.308 1.00 81.56 82 SER A N 1
ATOM 625 C CA . SER A 1 82 ? 22.261 5.977 -20.476 1.00 81.56 82 SER A CA 1
ATOM 626 C C . SER A 1 82 ? 22.573 7.221 -21.304 1.00 81.56 82 SER A C 1
ATOM 628 O O . SER A 1 82 ? 23.092 7.122 -22.411 1.00 81.56 82 SER A O 1
ATOM 630 N N . THR A 1 83 ? 22.279 8.398 -20.751 1.00 80.31 83 THR A N 1
ATOM 631 C CA . THR A 1 83 ? 22.602 9.700 -21.357 1.00 80.31 83 THR A CA 1
ATOM 632 C C . THR A 1 83 ? 23.785 10.384 -20.669 1.00 80.31 83 THR A C 1
ATOM 634 O O . THR A 1 83 ? 24.006 11.576 -20.878 1.00 80.31 83 THR A O 1
ATOM 637 N N . LEU A 1 84 ? 24.523 9.670 -19.810 1.00 82.44 84 LEU A N 1
ATOM 638 C CA . LEU A 1 84 ? 25.694 10.224 -19.132 1.00 82.44 84 LEU A CA 1
ATOM 639 C C . LEU A 1 84 ? 26.844 10.496 -20.126 1.00 82.44 84 LEU A C 1
ATOM 641 O O . LEU A 1 84 ? 26.988 9.757 -21.106 1.00 82.44 84 LEU A O 1
ATOM 645 N N . PRO A 1 85 ? 27.697 11.515 -19.881 1.00 75.75 85 PRO A N 1
ATOM 646 C CA . PRO A 1 85 ? 28.824 11.846 -20.762 1.00 75.75 85 PRO A CA 1
ATOM 647 C C . PRO A 1 85 ? 29.847 10.713 -20.939 1.00 75.75 85 PRO A C 1
ATOM 649 O O . PRO A 1 85 ? 30.557 10.673 -21.939 1.00 75.75 85 PRO A O 1
ATOM 652 N N . ASP A 1 86 ? 29.931 9.798 -19.974 1.00 79.62 86 ASP A N 1
ATOM 653 C CA . ASP A 1 86 ? 30.819 8.634 -19.960 1.00 79.62 86 ASP A CA 1
ATOM 654 C C . ASP A 1 86 ? 30.110 7.323 -20.352 1.00 79.62 86 ASP A C 1
ATOM 656 O O . ASP A 1 86 ? 30.660 6.229 -20.140 1.00 79.62 86 ASP A O 1
ATOM 660 N N . SER A 1 87 ? 28.899 7.429 -20.908 1.00 76.56 87 SER A N 1
ATOM 661 C CA . SER A 1 87 ? 28.106 6.286 -21.346 1.00 76.56 87 SER A CA 1
ATOM 662 C C . SER A 1 87 ? 28.763 5.531 -22.504 1.00 76.56 87 SER A C 1
ATOM 664 O O . SER A 1 87 ? 29.452 6.092 -23.358 1.00 76.56 87 SER A O 1
ATOM 666 N N . VAL A 1 88 ? 28.562 4.211 -22.529 1.00 76.19 88 VAL A N 1
ATOM 667 C CA . VAL A 1 88 ? 29.120 3.339 -23.581 1.00 76.19 88 VAL A CA 1
ATOM 668 C C . VAL A 1 88 ? 28.333 3.480 -24.893 1.00 76.19 88 VAL A C 1
ATOM 670 O O . VAL A 1 88 ? 28.877 3.267 -25.979 1.00 76.19 88 VAL A O 1
ATOM 673 N N . ILE A 1 89 ? 27.060 3.877 -24.806 1.00 75.31 89 ILE A N 1
ATOM 674 C CA . ILE A 1 89 ? 26.160 4.053 -25.947 1.00 75.31 89 ILE A CA 1
ATOM 675 C C . ILE A 1 89 ? 26.283 5.493 -26.455 1.00 75.31 89 ILE A C 1
ATOM 677 O O . ILE A 1 89 ? 25.792 6.423 -25.831 1.00 75.31 89 ILE A O 1
ATOM 681 N N . ARG A 1 90 ? 26.925 5.678 -27.616 1.00 69.88 90 ARG A N 1
ATOM 682 C CA . ARG A 1 90 ? 27.204 7.015 -28.181 1.00 69.88 90 ARG A CA 1
ATOM 683 C C . ARG A 1 90 ? 25.966 7.739 -28.722 1.00 69.88 90 ARG A C 1
ATOM 685 O O . ARG A 1 90 ? 25.951 8.963 -28.716 1.00 69.88 90 ARG A O 1
ATOM 692 N N . ASN A 1 91 ? 24.940 6.990 -29.135 1.00 76.81 91 ASN A N 1
ATOM 693 C CA . ASN A 1 91 ? 23.652 7.515 -29.599 1.00 76.81 91 ASN A CA 1
ATOM 694 C C . ASN A 1 91 ? 22.497 6.889 -28.797 1.00 76.81 91 ASN A C 1
ATOM 696 O O . ASN A 1 91 ? 21.812 5.990 -29.286 1.00 76.81 91 ASN A O 1
ATOM 700 N N . PRO A 1 92 ? 22.259 7.328 -27.551 1.00 69.69 92 PRO A N 1
ATOM 701 C CA . PRO A 1 92 ? 21.207 6.752 -26.716 1.00 69.69 92 PRO A CA 1
ATOM 702 C C . PRO A 1 92 ? 19.790 7.022 -27.250 1.00 69.69 92 PRO A C 1
ATOM 704 O O . PRO A 1 92 ? 18.870 6.293 -26.898 1.00 69.69 92 PRO A O 1
ATOM 707 N N . GLY A 1 93 ? 19.609 8.028 -28.117 1.00 73.19 93 GLY A N 1
ATOM 708 C CA . GLY A 1 93 ? 18.320 8.352 -28.745 1.00 73.19 93 GLY A CA 1
ATOM 709 C C . GLY A 1 93 ? 17.856 7.364 -29.822 1.00 73.19 93 GLY A C 1
ATOM 710 O O . GLY A 1 93 ? 16.668 7.334 -30.126 1.00 73.19 93 GLY A O 1
ATOM 711 N N . ASP A 1 94 ? 18.762 6.536 -30.354 1.00 74.81 94 ASP A N 1
ATOM 712 C CA . ASP A 1 94 ? 18.444 5.532 -31.381 1.00 74.81 94 ASP A CA 1
ATOM 713 C C . ASP A 1 94 ? 17.944 4.210 -30.767 1.00 74.81 94 ASP A C 1
ATOM 715 O O . ASP A 1 94 ? 17.422 3.344 -31.472 1.00 74.81 94 ASP A O 1
ATOM 719 N N . VAL A 1 95 ? 18.092 4.041 -29.447 1.00 77.50 95 VAL A N 1
ATOM 720 C CA . VAL A 1 95 ? 17.633 2.856 -28.718 1.00 77.50 95 VAL A CA 1
ATOM 721 C C . VAL A 1 95 ? 16.275 3.166 -28.085 1.00 77.50 95 VAL A C 1
ATOM 723 O O . VAL A 1 95 ? 16.213 3.983 -27.161 1.00 77.50 95 VAL A O 1
ATOM 726 N N . PRO A 1 96 ? 15.176 2.536 -28.539 1.00 78.62 96 PRO A N 1
ATOM 727 C CA . PRO A 1 96 ? 13.870 2.786 -27.953 1.00 78.62 96 PRO A CA 1
ATOM 728 C C . PRO A 1 96 ? 13.854 2.343 -26.480 1.00 78.62 96 PRO A C 1
ATOM 730 O O . PRO A 1 96 ? 14.414 1.294 -26.146 1.00 78.62 96 PRO A O 1
ATOM 733 N N . PRO A 1 97 ? 13.212 3.114 -25.585 1.00 81.06 97 PRO A N 1
ATOM 734 C CA . PRO A 1 97 ? 13.057 2.716 -24.195 1.00 81.06 97 PRO A CA 1
ATOM 735 C C . PRO A 1 97 ? 12.185 1.461 -24.102 1.00 81.06 97 PRO A C 1
ATOM 737 O O . PRO A 1 97 ? 11.158 1.342 -24.774 1.00 81.06 97 PRO A O 1
ATOM 740 N N . ILE A 1 98 ? 12.581 0.537 -23.235 1.00 86.75 98 ILE A N 1
ATOM 741 C CA . ILE A 1 98 ? 11.814 -0.662 -22.911 1.00 86.75 98 ILE A CA 1
ATOM 742 C C . ILE A 1 98 ? 11.000 -0.348 -21.662 1.00 86.75 98 ILE A C 1
ATOM 744 O O . ILE A 1 98 ? 11.559 0.065 -20.650 1.00 86.75 98 ILE A O 1
ATOM 748 N N . ALA A 1 99 ? 9.685 -0.539 -21.729 1.00 88.94 99 ALA A N 1
ATOM 749 C CA . ALA A 1 99 ? 8.795 -0.401 -20.585 1.00 88.94 99 ALA A CA 1
ATOM 750 C C . ALA A 1 99 ? 8.028 -1.706 -20.363 1.00 88.94 99 ALA A C 1
ATOM 752 O O . ALA A 1 99 ? 7.362 -2.204 -21.271 1.00 88.94 99 ALA A O 1
ATOM 753 N N . GLU A 1 100 ? 8.099 -2.234 -19.147 1.00 91.12 100 GLU A N 1
ATOM 754 C CA . GLU A 1 100 ? 7.412 -3.449 -18.727 1.00 91.12 100 GLU A CA 1
ATOM 755 C C . GLU A 1 100 ? 6.404 -3.136 -17.622 1.00 91.12 100 GLU A C 1
ATOM 757 O O . GLU A 1 100 ? 6.660 -2.331 -16.725 1.00 91.12 100 GLU A O 1
ATOM 762 N N . ARG A 1 101 ? 5.233 -3.774 -17.697 1.00 92.19 101 ARG A N 1
ATOM 763 C CA . ARG A 1 101 ? 4.189 -3.674 -16.676 1.00 92.19 101 ARG A CA 1
ATOM 764 C C . ARG A 1 101 ? 4.236 -4.906 -15.793 1.00 92.19 101 ARG A C 1
ATOM 766 O O . ARG A 1 101 ? 4.035 -6.016 -16.278 1.00 92.19 101 ARG A O 1
ATOM 773 N N . VAL A 1 102 ? 4.441 -4.690 -14.503 1.00 93.69 102 VAL A N 1
ATOM 774 C CA . VAL A 1 102 ? 4.528 -5.750 -13.500 1.00 93.69 102 VAL A CA 1
ATOM 775 C C . VAL A 1 102 ? 3.407 -5.554 -12.489 1.00 93.69 102 VAL A C 1
ATOM 777 O O . VAL A 1 102 ? 3.295 -4.489 -11.890 1.00 93.69 102 VAL A O 1
ATOM 780 N N . THR A 1 103 ? 2.593 -6.586 -12.269 1.00 94.81 103 THR A N 1
ATOM 781 C CA . THR A 1 103 ? 1.579 -6.581 -11.206 1.00 94.81 103 THR A CA 1
ATOM 782 C C . THR A 1 103 ? 2.034 -7.483 -10.066 1.00 94.81 103 THR A C 1
ATOM 784 O O . THR A 1 103 ? 2.163 -8.695 -10.237 1.00 94.81 103 THR A O 1
ATOM 787 N N . VAL A 1 104 ? 2.237 -6.899 -8.887 1.00 94.56 104 VAL A N 1
ATOM 788 C CA . VAL A 1 104 ? 2.581 -7.625 -7.659 1.00 94.56 104 VAL A CA 1
ATOM 789 C C . VAL A 1 104 ? 1.324 -7.795 -6.816 1.00 94.56 104 VAL A C 1
ATOM 791 O O . VAL A 1 104 ? 0.609 -6.827 -6.564 1.00 94.56 104 VAL A O 1
ATOM 794 N N . ARG A 1 105 ? 1.051 -9.024 -6.366 1.00 96.88 105 ARG A N 1
ATOM 795 C CA . ARG A 1 105 ? -0.073 -9.335 -5.473 1.00 96.88 105 ARG A CA 1
ATOM 796 C C . ARG A 1 105 ? 0.434 -9.868 -4.146 1.00 96.88 105 ARG A C 1
ATOM 798 O O . ARG A 1 105 ? 1.168 -10.849 -4.114 1.00 96.88 105 ARG A O 1
ATOM 805 N N . ILE A 1 106 ? -0.006 -9.238 -3.068 1.00 96.44 106 ILE A N 1
ATOM 806 C CA . ILE A 1 106 ? 0.288 -9.624 -1.691 1.00 96.44 106 ILE A CA 1
ATOM 807 C C . ILE A 1 106 ? -1.049 -9.948 -1.033 1.00 96.44 106 ILE A C 1
ATOM 809 O O . ILE A 1 106 ? -1.969 -9.137 -1.092 1.00 96.44 106 ILE A O 1
ATOM 813 N N . ALA A 1 107 ? -1.170 -11.125 -0.426 1.00 96.00 107 ALA A N 1
ATOM 814 C CA . ALA A 1 107 ? -2.363 -11.537 0.303 1.00 96.00 107 ALA A CA 1
ATOM 815 C C . ALA A 1 107 ? -1.979 -11.897 1.738 1.00 96.00 107 ALA A C 1
ATOM 817 O O . ALA A 1 107 ? -1.082 -12.706 1.966 1.00 96.00 107 ALA A O 1
ATOM 818 N N . LEU A 1 108 ? -2.668 -11.279 2.687 1.00 96.50 108 LEU A N 1
ATOM 819 C CA . LEU A 1 108 ? -2.537 -11.479 4.118 1.00 96.50 108 LEU A CA 1
ATOM 820 C C . LEU A 1 108 ? -3.826 -12.121 4.630 1.00 96.50 108 LEU A C 1
ATOM 822 O O . LEU A 1 108 ? -4.915 -11.833 4.128 1.00 96.50 108 LEU A O 1
ATOM 826 N N . ARG A 1 109 ? -3.693 -12.988 5.627 1.00 96.88 109 ARG A N 1
ATOM 827 C CA . ARG A 1 109 ? -4.812 -13.596 6.351 1.00 96.88 109 ARG A CA 1
ATOM 828 C C . ARG A 1 109 ? -4.678 -13.268 7.825 1.00 96.88 109 ARG A C 1
ATOM 830 O O . ARG A 1 109 ? -3.557 -13.028 8.269 1.00 96.88 109 ARG A O 1
ATOM 837 N N . ASP A 1 110 ? -5.807 -13.263 8.524 1.00 96.62 110 ASP A N 1
ATOM 838 C CA . ASP A 1 110 ? -5.872 -13.072 9.975 1.00 96.62 110 ASP A CA 1
ATOM 839 C C . ASP A 1 110 ? -5.132 -11.793 10.413 1.00 96.62 110 ASP A C 1
ATOM 841 O O . ASP A 1 110 ? -4.222 -11.810 11.240 1.00 96.62 110 ASP A O 1
ATOM 845 N N . VAL A 1 111 ? -5.473 -10.670 9.774 1.00 96.00 111 VAL A N 1
ATOM 846 C CA . VAL A 1 111 ? -4.815 -9.380 10.002 1.00 96.00 111 VAL A CA 1
ATOM 847 C C . VAL A 1 111 ? -5.450 -8.685 11.195 1.00 96.00 111 VAL A C 1
ATOM 849 O O . VAL A 1 111 ? -6.632 -8.356 11.147 1.00 96.00 111 VAL A O 1
ATOM 852 N N . GLU A 1 112 ? -4.651 -8.379 12.212 1.00 96.00 112 GLU A N 1
ATOM 853 C CA . GLU A 1 112 ? -5.040 -7.553 13.358 1.00 96.00 112 GLU A CA 1
ATOM 854 C C . GLU A 1 112 ? -4.249 -6.238 13.348 1.00 96.00 112 GLU A C 1
ATOM 856 O O . GLU A 1 112 ? -3.040 -6.218 13.109 1.00 96.00 112 GLU A O 1
ATOM 861 N N . ALA A 1 113 ? -4.949 -5.126 13.563 1.00 93.19 113 ALA A N 1
ATOM 862 C CA . ALA A 1 113 ? -4.374 -3.795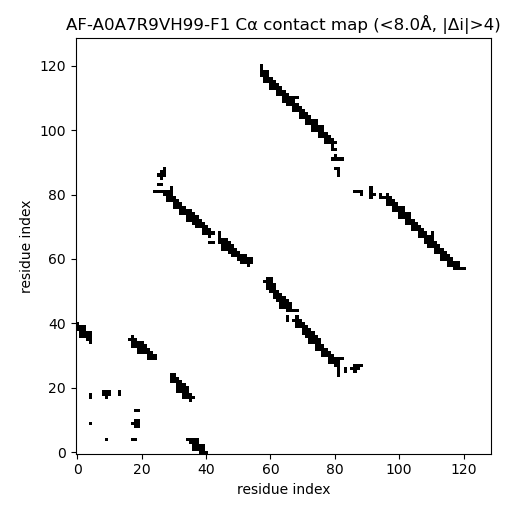 13.649 1.00 93.19 113 ALA A CA 1
ATOM 863 C C . ALA A 1 113 ? -4.839 -3.104 14.933 1.00 93.19 113 ALA A C 1
ATOM 865 O O . ALA A 1 113 ? -6.036 -2.912 15.157 1.00 93.19 113 ALA A O 1
ATOM 866 N N . ASP A 1 114 ? -3.868 -2.671 15.732 1.00 94.12 114 ASP A N 1
ATOM 867 C CA . ASP A 1 114 ? -4.064 -1.884 16.944 1.00 94.12 114 ASP A CA 1
ATOM 868 C C . ASP A 1 114 ? -3.557 -0.457 16.722 1.00 94.12 114 ASP A C 1
ATOM 870 O O . ASP A 1 114 ? -2.390 -0.235 16.393 1.00 94.12 114 ASP A O 1
ATOM 874 N N . ALA A 1 115 ? -4.423 0.527 16.943 1.00 92.44 115 ALA A N 1
ATOM 875 C CA . ALA A 1 115 ? -4.054 1.935 16.969 1.00 92.44 115 ALA A CA 1
ATOM 876 C C . ALA A 1 115 ? -4.318 2.502 18.363 1.00 92.44 115 ALA A C 1
ATOM 878 O O . ALA A 1 115 ? -5.421 2.360 18.881 1.00 92.44 115 ALA A O 1
ATOM 879 N N . ALA A 1 116 ? -3.335 3.170 18.962 1.00 91.69 116 ALA A N 1
ATOM 880 C CA . ALA A 1 116 ? -3.497 3.864 20.236 1.00 91.69 116 ALA A CA 1
ATOM 881 C C . ALA A 1 116 ? -3.334 5.375 20.037 1.00 91.69 116 ALA A C 1
ATOM 883 O O . ALA A 1 116 ? -2.393 5.833 19.391 1.00 91.69 116 ALA A O 1
ATOM 884 N N . LEU A 1 117 ? -4.260 6.141 20.600 1.00 88.44 117 LEU A N 1
ATOM 885 C CA . LEU A 1 117 ? -4.292 7.595 20.589 1.00 88.44 117 LEU A CA 1
ATOM 886 C C . LEU A 1 117 ? -4.154 8.092 22.024 1.00 88.44 117 LEU A C 1
ATOM 888 O O . LEU A 1 117 ? -4.918 7.689 22.902 1.00 88.44 117 LEU A O 1
ATOM 892 N N . LEU A 1 118 ? -3.192 8.983 22.255 1.00 90.69 118 LEU A N 1
ATOM 893 C CA . LEU A 1 118 ? -3.061 9.695 23.520 1.00 90.69 118 LEU A CA 1
ATOM 894 C C . LEU A 1 118 ? -3.894 10.982 23.462 1.00 90.69 118 LEU A C 1
ATOM 896 O O . LEU A 1 118 ? -3.728 11.794 22.553 1.00 90.69 118 LEU A O 1
ATOM 900 N N . LEU A 1 119 ? -4.768 11.171 24.442 1.00 82.44 119 LEU A N 1
ATOM 901 C CA . LEU A 1 119 ? -5.546 12.382 24.643 1.00 82.44 119 LEU A CA 1
ATOM 902 C C . LEU A 1 119 ? -4.861 13.258 25.688 1.00 82.44 119 LEU A C 1
ATOM 904 O O . LEU A 1 119 ? -4.860 12.935 26.870 1.00 82.44 119 LEU A O 1
ATOM 908 N N . ALA A 1 120 ? -4.306 14.388 25.263 1.00 79.00 120 ALA A N 1
ATOM 909 C CA . ALA A 1 120 ? -3.914 15.446 26.184 1.00 79.00 120 ALA A CA 1
ATOM 910 C C . ALA A 1 120 ? -5.116 16.378 26.390 1.00 79.00 120 ALA A C 1
ATOM 912 O O . ALA A 1 120 ? -5.504 17.097 25.466 1.00 79.00 120 ALA A O 1
ATOM 913 N N . VAL A 1 121 ? -5.717 16.343 27.579 1.00 72.06 121 VAL A N 1
ATOM 914 C CA . VAL A 1 121 ? -6.759 17.294 27.984 1.00 72.06 121 VAL A CA 1
ATOM 915 C C . VAL A 1 121 ? -6.106 18.368 28.852 1.00 72.06 121 VAL A C 1
ATOM 917 O O . VAL A 1 121 ? -5.398 18.059 29.805 1.00 72.06 121 VAL A O 1
ATOM 920 N N . ASP A 1 122 ? -6.307 19.635 28.494 1.00 71.19 122 ASP A N 1
ATOM 921 C CA . ASP A 1 122 ? -5.875 20.776 29.304 1.00 71.19 122 ASP A CA 1
ATOM 922 C C . ASP A 1 122 ? -6.898 21.010 30.424 1.00 71.19 122 ASP A C 1
ATOM 924 O O . ASP A 1 122 ? -7.909 21.693 30.235 1.00 71.19 122 ASP A O 1
ATOM 928 N N . GLU A 1 123 ? -6.643 20.400 31.582 1.00 66.62 123 GLU A N 1
ATOM 929 C CA . GLU A 1 123 ? -7.490 20.494 32.779 1.00 66.62 123 GLU A CA 1
ATOM 930 C C . GLU A 1 123 ? -7.625 21.939 33.298 1.00 66.62 123 GLU A C 1
ATOM 932 O O . GLU A 1 123 ? -8.629 22.274 33.915 1.00 66.62 123 GLU A O 1
ATOM 937 N N . ASN A 1 124 ? -6.688 22.845 32.980 1.00 69.81 124 ASN A N 1
ATOM 938 C CA . ASN A 1 124 ? -6.783 24.251 33.397 1.00 69.81 124 ASN A CA 1
ATOM 939 C C . ASN A 1 124 ? -7.782 2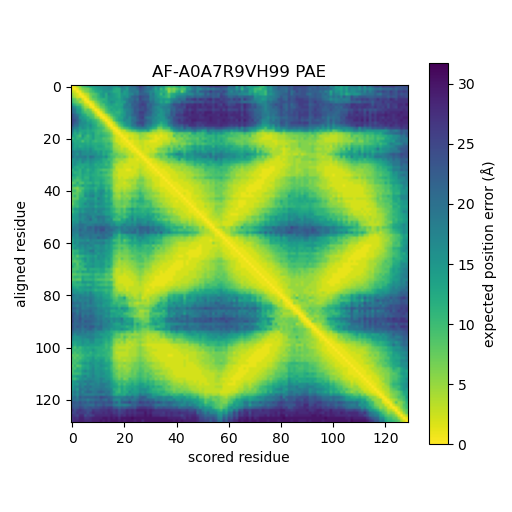5.060 32.554 1.00 69.81 124 ASN A C 1
ATOM 941 O O . ASN A 1 124 ? -8.192 26.151 32.955 1.00 69.81 124 ASN A O 1
ATOM 945 N N . ARG A 1 125 ? -8.165 24.556 31.373 1.00 61.22 125 ARG A N 1
ATOM 946 C CA . ARG A 1 125 ? -9.167 25.179 30.491 1.00 61.22 125 ARG A CA 1
ATOM 947 C C . ARG A 1 125 ? -10.580 24.644 30.712 1.00 61.22 125 ARG A C 1
ATOM 949 O O . ARG A 1 125 ? -11.534 25.361 30.418 1.00 61.22 125 ARG A O 1
ATOM 956 N N . TYR A 1 126 ? -10.712 23.427 31.234 1.00 61.31 126 TYR A N 1
ATOM 957 C CA . TYR A 1 126 ? -11.979 22.840 31.674 1.00 61.31 126 TYR A CA 1
ATOM 958 C C . TYR A 1 126 ? -12.153 23.086 33.174 1.00 61.31 126 TYR A C 1
ATOM 960 O O . TYR A 1 126 ? -11.977 22.195 33.995 1.00 61.31 126 TYR A O 1
ATOM 968 N N . GLY A 1 127 ? -12.434 24.343 33.521 1.00 55.41 127 GLY A N 1
ATOM 969 C CA . GLY A 1 127 ? -12.667 24.748 34.902 1.00 55.41 127 GLY A CA 1
ATOM 970 C C . GLY A 1 127 ? -13.847 24.015 35.548 1.00 55.41 127 GLY A C 1
ATOM 971 O O . GLY A 1 127 ? -14.888 23.855 34.918 1.00 55.41 127 GLY A O 1
ATOM 972 N N . ASP A 1 128 ? -13.632 23.632 36.807 1.00 52.28 128 ASP A N 1
ATOM 973 C CA . ASP A 1 128 ? -14.608 23.452 37.892 1.00 52.28 128 ASP A CA 1
ATOM 974 C C . ASP A 1 128 ? -15.925 22.734 37.519 1.00 52.28 128 ASP A C 1
ATOM 976 O O . ASP A 1 128 ? -16.915 23.360 37.131 1.00 52.28 128 ASP A O 1
ATOM 980 N N . VAL A 1 129 ? -15.940 21.409 37.700 1.00 47.38 129 VAL A N 1
ATOM 981 C CA . VAL A 1 129 ? -17.156 20.613 37.953 1.00 47.38 129 VAL A CA 1
ATOM 982 C C . VAL A 1 129 ? -16.967 19.729 39.175 1.00 47.38 129 VAL A C 1
ATOM 984 O O . VAL A 1 129 ? -15.859 19.169 39.332 1.00 47.38 129 VAL A O 1
#

Solvent-accessible surface area (backbone atoms only — not comparable to full-atom values): 7438 Å² total; per-residue (Å²): 91,79,46,71,72,61,75,92,58,49,63,96,76,56,90,78,83,28,33,59,75,46,74,49,74,50,49,64,39,28,38,36,36,25,43,55,40,41,33,49,44,43,78,84,40,56,76,43,78,46,72,64,41,78,76,47,102,44,28,31,28,30,41,40,29,24,58,32,42,33,41,38,37,36,34,40,40,35,42,30,51,12,85,54,97,79,24,78,51,89,61,34,86,80,48,79,67,47,74,46,83,47,77,49,78,49,79,48,62,72,44,75,48,80,44,78,45,79,56,86,76,65,64,86,76,60,67,89,132

Sequence (129 aa):
VVLKPLPFLSNGNDVNGGTLLWEGTDRLASSSISLTAMRIRGLDTLERFDPLDVLGSHTLRSRLAWSSLSFELDLVVSVRASTLPDSVIRNPGDVPPIAERVTVRIALRDVEADAALLLAVDENRYGDV

Radius of gyration: 23.61 Å; Cα contacts (8 Å, |Δi|>4): 262; chains: 1; bounding box: 48×39×69 Å